Protein AF-A0A7J7P9K1-F1 (afdb_monomer)

Foldseek 3Di:
DDPPPPDPPPPPPPPDDPVVVCVVVVVVVVVVQVVCCVVPQARPVVRDHHPDDDDDDDPD

Mean predicted aligned error: 11.62 Å

pLDDT: mean 79.52, std 12.57, range [46.41, 91.19]

Nearest PDB structures (foldseek):
  6p8f-assembly1_C  TM=5.796E-01  e=7.917E-02  Homo sapiens
  6p8h-assembly1_C  TM=6.042E-01  e=1.833E-01  Homo sapiens
  1jsu-assembly1_C  TM=5.901E-01  e=1.252E-01  Homo sapiens
  8bya-assembly1_C  TM=6.196E-01  e=3.933E-01  Homo sapiens

Sequence (60 aa):
MDSTDKSNSCQKSKMPSNEEIDEFFAVAEKVEAKRFTEKFNYDVLKDVPLEGRYEWTASN

Radius of gyration: 22.11 Å; Cα contacts (8 Å, |Δi|>4): 30; chains: 1; bounding box: 32×26×69 Å

Structure (mmCIF, N/CA/C/O backbone):
data_AF-A0A7J7P9K1-F1
#
_entry.id   AF-A0A7J7P9K1-F1
#
loop_
_atom_site.group_PDB
_atom_site.id
_atom_site.type_symbol
_atom_site.label_atom_id
_atom_site.label_alt_id
_atom_site.label_comp_id
_atom_site.label_asym_id
_atom_site.label_entity_id
_atom_site.label_seq_id
_atom_site.pdbx_PDB_ins_code
_atom_site.Cartn_x
_atom_site.Cartn_y
_atom_site.Cartn_z
_atom_site.occupancy
_atom_site.B_iso_or_equiv
_atom_site.auth_seq_id
_atom_site.auth_comp_id
_atom_site.auth_asym_id
_atom_site.auth_atom_id
_atom_site.pdbx_PDB_model_num
ATOM 1 N N . MET A 1 1 ? -8.048 -17.531 54.330 1.00 56.84 1 MET A N 1
ATOM 2 C CA . MET A 1 1 ? -8.817 -17.311 53.093 1.00 56.84 1 MET A CA 1
ATOM 3 C C . MET A 1 1 ? -9.157 -15.839 53.006 1.00 56.84 1 MET A C 1
ATOM 5 O O . MET A 1 1 ? -9.952 -15.386 53.810 1.00 56.84 1 MET A O 1
ATOM 9 N N . ASP A 1 2 ? -8.543 -15.120 52.079 1.00 46.41 2 ASP A N 1
ATOM 10 C CA . ASP A 1 2 ? -9.187 -13.990 51.406 1.00 46.41 2 ASP A CA 1
ATOM 11 C C . ASP A 1 2 ? -8.512 -13.890 50.035 1.00 46.41 2 ASP A C 1
ATOM 13 O O . ASP A 1 2 ? -7.476 -13.254 49.855 1.00 46.41 2 ASP A O 1
ATOM 17 N N . SER A 1 3 ? -8.998 -14.715 49.105 1.00 55.75 3 SER A N 1
ATOM 18 C CA . SER A 1 3 ? -8.585 -14.659 47.706 1.00 55.75 3 SER A CA 1
ATOM 19 C C . SER A 1 3 ? -9.266 -13.449 47.095 1.00 55.75 3 SER A C 1
ATOM 21 O O . SER A 1 3 ? -10.450 -13.497 46.769 1.00 55.75 3 SER A O 1
ATOM 23 N N . THR A 1 4 ? -8.519 -12.365 46.939 1.00 56.69 4 THR A N 1
ATOM 24 C CA . THR A 1 4 ? -8.964 -11.212 46.164 1.00 56.69 4 THR A CA 1
ATOM 25 C C . THR A 1 4 ? -8.874 -11.553 44.677 1.00 56.69 4 THR A C 1
ATOM 27 O O . THR A 1 4 ? -7.846 -11.371 44.027 1.00 56.69 4 THR A O 1
ATOM 30 N N . ASP A 1 5 ? -9.983 -12.069 44.144 1.00 58.06 5 ASP A N 1
ATOM 31 C CA . ASP A 1 5 ? -10.312 -12.038 42.720 1.00 58.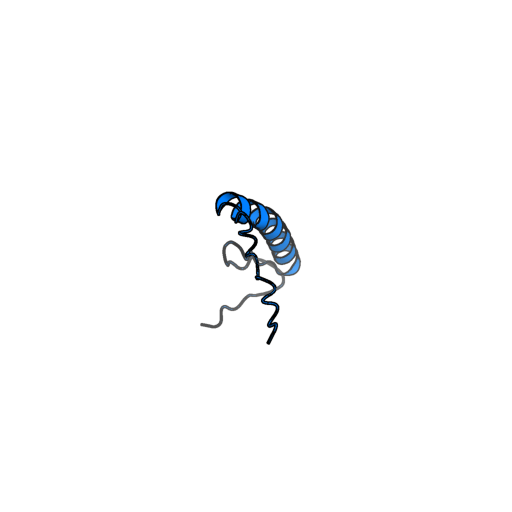06 5 ASP A CA 1
ATOM 32 C C . ASP A 1 5 ? -10.425 -10.566 42.300 1.00 58.06 5 ASP A C 1
ATOM 34 O O . ASP A 1 5 ? -11.450 -9.909 42.485 1.00 58.06 5 ASP A O 1
ATOM 38 N N . LYS A 1 6 ? -9.326 -9.996 41.797 1.00 62.81 6 LYS A N 1
ATOM 39 C CA . LYS A 1 6 ? -9.404 -8.761 41.019 1.00 62.81 6 LYS A CA 1
ATOM 40 C C . LYS A 1 6 ? -9.916 -9.145 39.646 1.00 62.81 6 LYS A C 1
ATOM 42 O O . LYS A 1 6 ? -9.160 -9.491 38.742 1.00 62.81 6 LYS A O 1
ATOM 47 N N . SER A 1 7 ? -11.233 -9.098 39.562 1.00 56.84 7 SER A N 1
ATOM 48 C CA . SER A 1 7 ? -12.048 -9.277 38.382 1.00 56.84 7 SER A CA 1
ATOM 49 C C . SER A 1 7 ? -11.393 -8.579 37.193 1.00 56.84 7 SER A C 1
ATOM 51 O O . SER A 1 7 ? -11.285 -7.351 37.158 1.00 56.84 7 SER A O 1
ATOM 53 N N . ASN A 1 8 ? -10.968 -9.372 36.210 1.00 63.25 8 ASN A N 1
ATOM 54 C CA . ASN A 1 8 ? -10.779 -8.903 34.847 1.00 63.25 8 ASN A CA 1
ATOM 55 C C . ASN A 1 8 ? -12.154 -8.428 34.365 1.00 63.25 8 ASN A C 1
ATOM 57 O O . ASN A 1 8 ? -12.911 -9.187 33.756 1.00 63.25 8 ASN A O 1
ATOM 61 N N . SER A 1 9 ? -12.517 -7.184 34.691 1.00 59.41 9 SER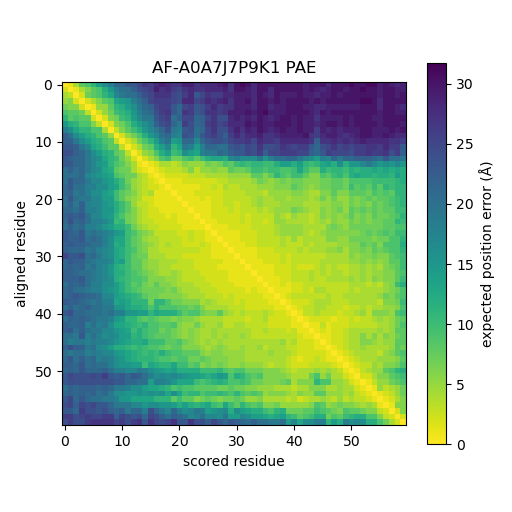 A N 1
ATOM 62 C CA . SER A 1 9 ? -13.622 -6.500 34.046 1.00 59.41 9 SER A CA 1
ATOM 63 C C . SER A 1 9 ? -13.185 -6.326 32.605 1.00 59.41 9 SER A C 1
ATOM 65 O O . SER A 1 9 ? -12.459 -5.407 32.244 1.00 59.41 9 SER A O 1
ATOM 67 N N . CYS A 1 10 ? -13.556 -7.322 31.803 1.00 56.22 10 CYS A N 1
ATOM 68 C CA . CYS A 1 10 ? -13.458 -7.321 30.365 1.00 56.22 10 CYS A CA 1
ATOM 69 C C . CYS A 1 10 ? -14.040 -5.989 29.901 1.00 56.22 10 CYS A C 1
ATOM 71 O O . CYS A 1 10 ? -15.260 -5.810 29.822 1.00 56.22 10 CYS A O 1
ATOM 73 N N . GLN A 1 11 ? -13.153 -5.018 29.679 1.00 60.62 11 GLN A N 1
ATOM 74 C CA . GLN A 1 11 ? -13.453 -3.850 28.894 1.00 60.62 11 GLN A CA 1
ATOM 75 C C . GLN A 1 11 ? -13.823 -4.449 27.550 1.00 60.62 11 GLN A C 1
ATOM 77 O O . GLN A 1 11 ? -12.950 -4.822 26.772 1.00 60.62 11 GLN A O 1
ATOM 82 N N . LYS A 1 12 ? -15.125 -4.624 27.309 1.00 60.75 12 LYS A N 1
ATOM 83 C CA . LYS A 1 12 ? -15.654 -4.787 25.962 1.00 60.75 12 LYS A CA 1
ATOM 84 C C . LYS A 1 12 ? -15.301 -3.487 25.263 1.00 60.75 12 LYS A C 1
ATOM 86 O O . LYS A 1 12 ? -16.094 -2.546 25.257 1.00 60.75 12 LYS A O 1
ATOM 91 N N . SER A 1 13 ? -14.064 -3.392 24.786 1.00 67.31 13 SER A N 1
ATOM 92 C CA . SER A 1 13 ? -13.657 -2.413 23.804 1.00 67.31 13 SER A CA 1
ATOM 93 C C . SER A 1 13 ? -14.732 -2.489 22.738 1.00 67.31 13 SER A C 1
ATOM 95 O O . SER A 1 13 ? -14.986 -3.571 22.204 1.00 67.31 13 SER A O 1
ATOM 97 N N . LYS A 1 14 ? -15.456 -1.386 22.523 1.00 73.88 14 LYS A N 1
ATOM 98 C CA . LYS A 1 14 ? -16.345 -1.283 21.371 1.00 73.88 14 LYS A CA 1
ATOM 99 C C . LYS A 1 14 ? -15.445 -1.538 20.174 1.00 73.88 14 LYS A C 1
ATOM 101 O O . LYS A 1 14 ? -14.602 -0.700 19.869 1.00 73.88 14 LYS A O 1
ATOM 106 N N . MET A 1 15 ? -15.530 -2.744 19.623 1.00 84.00 15 MET A N 1
ATOM 107 C CA . MET A 1 15 ? -14.791 -3.074 18.424 1.00 84.00 15 MET A CA 1
ATOM 108 C C . MET A 1 15 ? -15.299 -2.107 17.358 1.00 84.00 15 MET A C 1
ATOM 110 O O . MET A 1 15 ? -16.523 -1.986 17.224 1.00 84.00 15 MET A O 1
ATOM 114 N N . PRO A 1 16 ? -14.404 -1.372 16.680 1.00 83.81 16 PRO A N 1
ATOM 115 C CA . PRO A 1 16 ? -14.814 -0.590 15.530 1.00 83.81 16 PRO A CA 1
ATOM 116 C C . PRO A 1 16 ? -15.484 -1.518 14.514 1.00 83.81 16 PRO A C 1
ATOM 118 O O . PRO A 1 16 ? -15.213 -2.724 14.470 1.0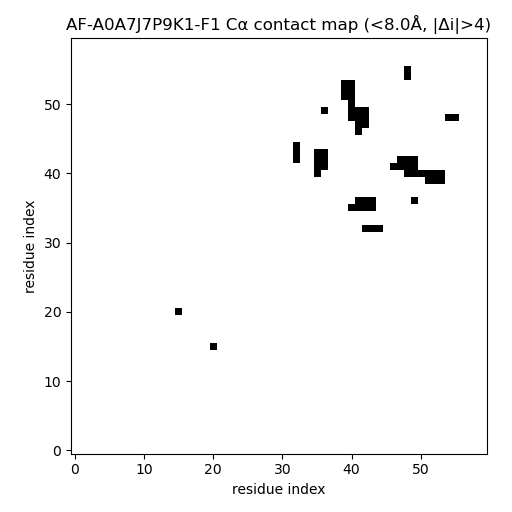0 83.81 16 PRO A O 1
ATOM 121 N N . SER A 1 17 ? -16.415 -0.965 13.749 1.00 89.06 17 SER A N 1
ATOM 122 C CA . SER A 1 17 ? -17.042 -1.683 12.646 1.00 89.06 17 SER A CA 1
ATOM 123 C C . SER A 1 17 ? -15.987 -2.090 11.617 1.00 89.06 17 SER A C 1
ATOM 125 O O . SER A 1 17 ? -14.932 -1.463 11.508 1.00 89.06 17 SER A O 1
ATOM 127 N N . ASN A 1 18 ? -16.267 -3.141 10.845 1.00 89.75 18 ASN A N 1
ATOM 128 C CA . ASN A 1 18 ? -15.350 -3.575 9.790 1.00 89.75 18 ASN A CA 1
ATOM 129 C C . ASN A 1 18 ? -15.046 -2.432 8.808 1.00 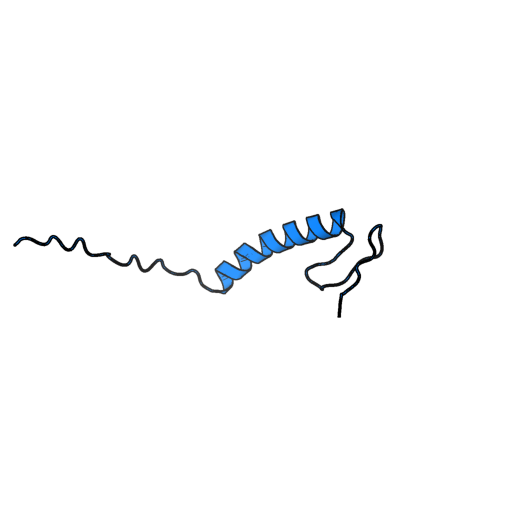89.75 18 ASN A C 1
ATOM 131 O O . ASN A 1 18 ? -13.907 -2.274 8.405 1.00 89.75 18 ASN A O 1
ATOM 135 N N . GLU A 1 19 ? -16.034 -1.585 8.513 1.00 91.00 19 GLU A N 1
ATOM 136 C CA . GLU A 1 19 ? -15.886 -0.417 7.638 1.00 91.00 19 GLU A CA 1
ATOM 137 C C . GLU A 1 19 ? -14.861 0.591 8.178 1.00 91.00 19 GLU A C 1
ATOM 139 O O . GLU A 1 19 ? -13.990 1.042 7.438 1.00 91.00 19 GLU A O 1
ATOM 144 N N . GLU A 1 20 ? -14.914 0.906 9.477 1.00 90.19 20 GLU A N 1
ATOM 145 C CA . GLU A 1 20 ? -13.948 1.808 10.122 1.00 90.19 20 GLU A CA 1
ATOM 146 C C . GLU A 1 20 ? -12.532 1.214 10.138 1.00 90.19 20 GLU A C 1
ATOM 148 O O . GLU A 1 20 ? -11.543 1.932 9.970 1.00 90.19 20 GLU A O 1
ATOM 153 N N . ILE A 1 21 ? -12.427 -0.101 10.345 1.00 90.75 21 ILE A N 1
ATOM 154 C CA . ILE A 1 21 ? -11.150 -0.821 10.324 1.00 90.75 21 ILE A CA 1
ATOM 155 C C . ILE A 1 21 ? -10.563 -0.810 8.907 1.00 90.75 21 ILE A C 1
ATOM 157 O O . ILE A 1 21 ? -9.389 -0.476 8.727 1.00 90.75 21 ILE A O 1
ATOM 161 N N . ASP A 1 22 ? -11.378 -1.129 7.906 1.00 90.44 22 ASP A N 1
ATOM 162 C CA . ASP A 1 22 ? -10.968 -1.182 6.506 1.00 90.44 22 ASP A CA 1
ATOM 163 C C . ASP A 1 22 ? -10.550 0.202 6.001 1.00 90.44 22 ASP A C 1
ATOM 165 O O . ASP A 1 22 ? -9.522 0.326 5.337 1.00 90.44 22 ASP A O 1
ATOM 169 N N . GLU A 1 23 ? -11.278 1.268 6.352 1.00 91.19 23 GLU A N 1
ATOM 170 C CA . GLU A 1 23 ? -10.910 2.636 5.971 1.00 91.19 23 GLU A CA 1
ATOM 171 C C . GLU A 1 23 ? -9.555 3.047 6.561 1.00 91.19 23 GLU A C 1
ATOM 173 O O . GLU A 1 23 ? -8.716 3.632 5.865 1.00 91.19 23 GLU A O 1
ATOM 178 N N . PHE A 1 24 ? -9.306 2.691 7.824 1.00 90.94 24 PHE A N 1
ATOM 179 C CA . PHE A 1 24 ? -8.033 2.955 8.484 1.00 90.94 24 PHE A CA 1
ATOM 180 C C . PHE A 1 24 ? -6.865 2.281 7.752 1.00 90.94 24 PHE A C 1
ATOM 182 O O . PHE A 1 24 ? -5.860 2.932 7.440 1.00 90.94 24 PHE A O 1
ATOM 189 N N . PHE A 1 25 ? -7.002 0.992 7.432 1.00 90.69 25 PHE A N 1
ATOM 190 C CA . PHE A 1 25 ? -5.953 0.256 6.734 1.00 90.69 25 PHE A CA 1
ATOM 191 C C . PHE A 1 25 ? -5.818 0.670 5.269 1.00 90.69 25 PHE A C 1
ATOM 193 O O . PHE A 1 25 ? -4.691 0.794 4.801 1.00 90.69 25 PHE A O 1
ATOM 200 N N . ALA A 1 26 ? -6.905 1.005 4.571 1.00 90.69 26 ALA A N 1
ATOM 201 C CA . ALA A 1 26 ? -6.871 1.406 3.164 1.00 90.69 26 ALA A CA 1
ATOM 202 C C . ALA A 1 26 ? -6.007 2.655 2.914 1.00 90.69 26 ALA A C 1
ATOM 204 O O . ALA A 1 26 ? -5.412 2.806 1.843 1.00 90.69 26 ALA A O 1
ATOM 205 N N . VAL A 1 27 ? -5.925 3.580 3.878 1.00 90.38 27 VAL A N 1
ATOM 206 C CA . VAL A 1 27 ? -5.030 4.744 3.776 1.00 90.38 27 VAL A CA 1
ATOM 207 C C . VAL A 1 27 ? -3.566 4.312 3.867 1.00 90.38 27 VAL A C 1
ATOM 209 O O . VAL A 1 27 ? -2.760 4.705 3.020 1.00 90.38 27 VAL A O 1
ATOM 212 N N . ALA A 1 28 ? -3.222 3.500 4.869 1.00 89.06 28 ALA A N 1
ATOM 213 C CA . ALA A 1 28 ? -1.860 3.012 5.075 1.00 89.06 28 ALA A CA 1
ATOM 214 C C . ALA A 1 28 ? -1.405 2.101 3.924 1.00 89.06 28 ALA A C 1
A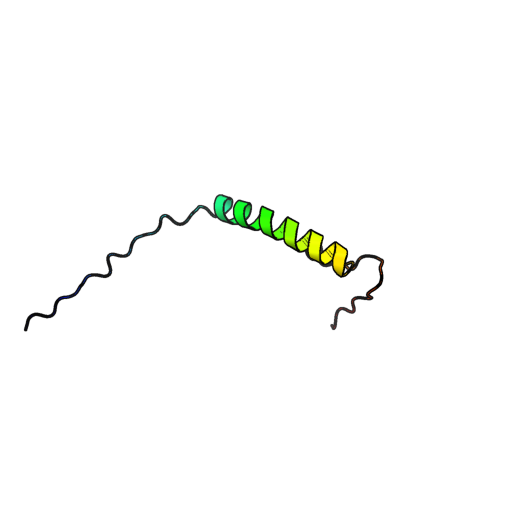TOM 216 O O . ALA A 1 28 ? -0.325 2.301 3.368 1.00 89.06 28 ALA A O 1
ATOM 217 N N . GLU A 1 29 ? -2.271 1.184 3.502 1.00 89.19 29 GLU A N 1
ATOM 218 C CA . GLU A 1 29 ? -2.049 0.244 2.409 1.00 89.19 29 GLU A CA 1
ATOM 219 C C . GLU A 1 29 ? -1.735 0.977 1.101 1.00 89.19 29 GLU A C 1
ATOM 221 O O . GLU A 1 29 ? -0.755 0.663 0.433 1.00 89.19 29 GLU A O 1
ATOM 226 N N . LYS A 1 30 ? -2.476 2.042 0.764 1.00 88.44 30 LYS A N 1
ATOM 227 C CA . LYS A 1 30 ? -2.179 2.865 -0.424 1.00 88.44 30 LYS A CA 1
ATOM 228 C C . LYS A 1 30 ? -0.813 3.543 -0.348 1.00 88.44 30 LYS A C 1
ATOM 230 O O . LYS A 1 30 ? -0.158 3.713 -1.377 1.00 88.44 30 LYS A O 1
ATOM 235 N N . VAL A 1 31 ? -0.395 3.990 0.836 1.00 90.62 31 VAL A N 1
ATOM 236 C CA . VAL A 1 31 ? 0.912 4.638 1.021 1.00 90.62 31 VAL A CA 1
ATOM 237 C C . VAL A 1 31 ? 2.039 3.618 0.886 1.00 90.62 31 VAL A C 1
ATOM 239 O O . VAL A 1 31 ? 3.024 3.890 0.198 1.00 90.62 31 VAL A O 1
ATOM 242 N N . GLU A 1 32 ? 1.900 2.449 1.505 1.00 88.81 32 GLU A N 1
ATOM 243 C CA . GLU A 1 32 ? 2.884 1.372 1.399 1.00 88.81 32 GLU A CA 1
ATOM 244 C C . GLU A 1 32 ? 2.956 0.797 -0.013 1.00 88.81 32 GLU A C 1
ATOM 246 O O . GLU A 1 32 ? 4.058 0.667 -0.546 1.00 88.81 32 GLU A O 1
ATOM 251 N N . ALA A 1 33 ? 1.812 0.565 -0.660 1.00 88.25 33 ALA A N 1
ATOM 252 C CA . ALA A 1 33 ? 1.746 0.113 -2.042 1.00 88.25 33 ALA A CA 1
ATOM 253 C C . ALA A 1 33 ? 2.501 1.070 -2.970 1.00 88.25 33 ALA A C 1
ATOM 255 O O . ALA A 1 33 ? 3.374 0.632 -3.711 1.00 88.25 33 ALA A O 1
ATOM 256 N N . LYS A 1 34 ? 2.274 2.390 -2.860 1.00 88.62 34 LYS A N 1
ATOM 257 C CA . LYS A 1 34 ? 3.017 3.391 -3.650 1.00 88.62 34 LYS A CA 1
ATOM 258 C C . LYS A 1 34 ? 4.523 3.320 -3.415 1.00 88.62 34 LYS A C 1
ATOM 260 O O . LYS A 1 34 ? 5.289 3.288 -4.375 1.00 88.62 34 LYS A O 1
ATOM 265 N N . ARG A 1 35 ? 4.954 3.256 -2.151 1.00 89.56 35 ARG A N 1
ATOM 266 C CA . ARG A 1 35 ? 6.380 3.141 -1.801 1.00 89.56 35 ARG A CA 1
ATOM 267 C C . ARG A 1 35 ? 7.003 1.869 -2.368 1.00 89.56 35 ARG A C 1
ATOM 269 O O . ARG A 1 35 ? 8.145 1.899 -2.825 1.00 89.56 35 ARG A O 1
ATOM 276 N N . PHE A 1 36 ? 6.266 0.761 -2.341 1.00 88.88 36 PHE A N 1
ATOM 277 C CA . PHE A 1 36 ? 6.724 -0.504 -2.894 1.00 88.88 36 PHE A CA 1
ATOM 278 C C . PHE A 1 36 ? 6.830 -0.419 -4.414 1.00 88.88 36 PHE A C 1
ATOM 280 O O . PHE A 1 36 ? 7.884 -0.716 -4.969 1.00 88.88 36 PHE A O 1
ATOM 287 N N . THR A 1 37 ? 5.797 0.090 -5.084 1.00 87.62 37 THR A N 1
ATOM 288 C CA . THR A 1 37 ? 5.776 0.278 -6.535 1.00 87.62 37 THR A CA 1
ATOM 289 C C . THR A 1 37 ? 6.923 1.159 -7.019 1.00 87.62 37 THR A C 1
ATOM 291 O O . THR A 1 37 ? 7.631 0.767 -7.943 1.00 87.62 37 THR A O 1
ATOM 294 N N . GLU A 1 38 ? 7.189 2.288 -6.361 1.00 86.12 38 GLU A N 1
ATOM 295 C CA . GLU A 1 38 ? 8.313 3.173 -6.697 1.00 86.12 38 GLU A CA 1
ATOM 296 C C . GLU A 1 38 ? 9.679 2.502 -6.495 1.00 86.12 38 GLU A C 1
ATOM 298 O O . GLU A 1 38 ? 10.618 2.728 -7.262 1.00 86.12 38 GLU A O 1
ATOM 303 N N . LYS A 1 39 ? 9.819 1.672 -5.456 1.00 88.00 39 LYS A N 1
ATOM 304 C CA . LYS A 1 39 ? 11.095 1.028 -5.132 1.00 88.00 39 LYS A CA 1
ATOM 305 C C . LYS A 1 39 ? 11.387 -0.184 -6.013 1.00 88.00 39 LYS A C 1
ATOM 307 O O . LYS A 1 39 ? 12.546 -0.421 -6.365 1.00 88.00 39 LYS A O 1
ATOM 312 N N . PHE A 1 40 ? 10.351 -0.951 -6.320 1.00 86.38 40 PHE A N 1
ATOM 313 C CA . PHE A 1 40 ? 10.452 -2.316 -6.815 1.00 86.38 40 PHE A CA 1
ATOM 314 C C . PHE A 1 40 ? 9.822 -2.535 -8.188 1.00 86.38 40 PHE A C 1
ATOM 316 O O . PHE A 1 40 ? 10.086 -3.570 -8.796 1.00 86.38 40 PHE A O 1
ATOM 323 N N . ASN A 1 41 ? 9.090 -1.556 -8.725 1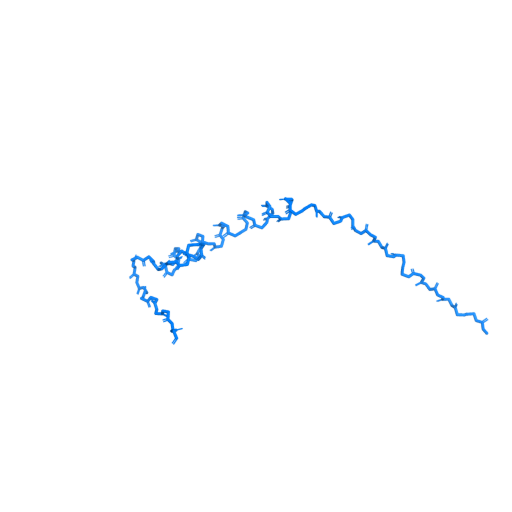.00 88.62 41 ASN A N 1
ATOM 324 C CA . ASN A 1 41 ? 8.322 -1.695 -9.965 1.00 88.62 41 ASN A CA 1
ATOM 325 C C . ASN A 1 41 ? 7.332 -2.866 -9.844 1.00 88.62 41 ASN A C 1
ATOM 327 O O . ASN A 1 41 ? 7.258 -3.723 -10.710 1.00 88.62 41 ASN A O 1
ATOM 331 N N . TYR A 1 42 ? 6.617 -2.945 -8.722 1.00 87.44 42 TYR A N 1
ATOM 332 C CA . TYR A 1 42 ? 5.622 -3.987 -8.470 1.00 87.44 42 TYR A CA 1
ATOM 333 C C . TYR A 1 42 ? 4.372 -3.376 -7.850 1.00 87.44 42 TYR A C 1
ATOM 335 O O . TYR A 1 42 ? 4.460 -2.595 -6.897 1.00 87.44 42 TYR A O 1
ATOM 343 N N . ASP A 1 43 ? 3.212 -3.716 -8.392 1.00 86.38 43 ASP A N 1
ATOM 344 C CA . ASP A 1 43 ? 1.913 -3.328 -7.858 1.00 86.38 43 ASP A CA 1
ATOM 345 C C . ASP A 1 43 ? 1.409 -4.461 -6.955 1.00 86.38 43 ASP A C 1
ATOM 347 O O . ASP A 1 43 ? 0.845 -5.445 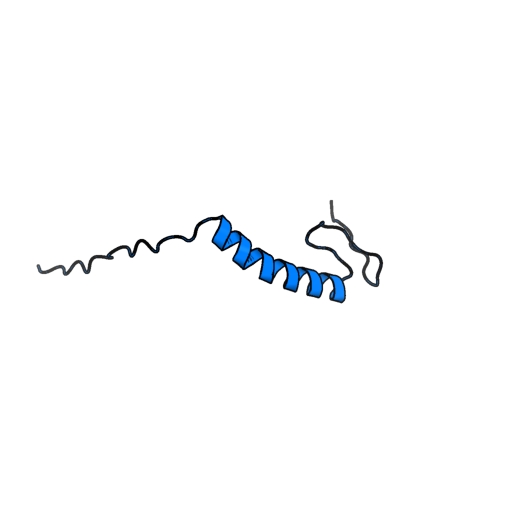-7.427 1.00 86.38 43 ASP A O 1
ATOM 351 N N . VAL A 1 44 ? 1.636 -4.323 -5.645 1.00 85.38 44 VAL A N 1
ATOM 352 C CA . VAL A 1 44 ? 1.233 -5.318 -4.631 1.00 85.38 44 VAL A CA 1
ATOM 353 C C . VAL A 1 44 ? -0.282 -5.454 -4.488 1.00 85.38 44 VAL A C 1
ATOM 355 O O . VAL A 1 44 ? -0.748 -6.485 -4.022 1.00 85.38 44 VAL A O 1
ATOM 358 N N . LEU A 1 45 ? -1.059 -4.443 -4.896 1.00 84.62 45 LEU A N 1
ATOM 359 C CA . LEU A 1 45 ? -2.522 -4.485 -4.807 1.00 84.62 45 LEU A CA 1
ATOM 360 C C . LEU A 1 45 ? -3.126 -5.327 -5.926 1.00 84.62 45 LEU A C 1
ATOM 362 O O . LEU A 1 45 ? -4.148 -5.983 -5.742 1.00 84.62 45 LEU A O 1
ATOM 366 N N . LYS A 1 46 ? -2.510 -5.272 -7.105 1.00 84.31 46 LYS A N 1
ATOM 367 C CA . LYS A 1 46 ? -2.920 -6.063 -8.270 1.00 84.31 46 LYS A CA 1
ATOM 368 C C . LYS A 1 46 ? -2.136 -7.358 -8.414 1.00 84.31 46 LYS A C 1
ATOM 370 O O . LYS A 1 46 ? -2.468 -8.146 -9.291 1.00 84.31 46 LYS A O 1
ATOM 375 N N . ASP A 1 47 ? -1.118 -7.536 -7.579 1.00 85.06 47 ASP A N 1
ATOM 376 C CA . ASP A 1 47 ? -0.160 -8.631 -7.641 1.00 85.06 47 ASP A CA 1
ATOM 377 C C . ASP A 1 47 ? 0.468 -8.767 -9.038 1.00 85.06 47 ASP A C 1
ATOM 379 O O . ASP A 1 47 ? 0.533 -9.846 -9.624 1.00 85.06 47 ASP A O 1
ATOM 383 N N . VAL A 1 48 ? 0.880 -7.630 -9.614 1.00 83.69 48 VAL A N 1
ATOM 384 C CA . VAL A 1 48 ? 1.506 -7.591 -10.942 1.00 83.69 48 VAL A CA 1
ATOM 385 C C . VAL A 1 48 ? 2.854 -6.880 -10.911 1.00 83.69 48 VAL A C 1
ATOM 387 O O . VAL A 1 48 ? 2.972 -5.781 -10.355 1.00 83.69 48 VAL A O 1
ATOM 390 N N . PRO A 1 49 ? 3.879 -7.445 -11.567 1.00 88.38 49 PRO A N 1
ATOM 391 C CA . PRO A 1 49 ? 5.091 -6.702 -11.841 1.00 88.38 49 PRO A CA 1
ATOM 392 C C . PRO A 1 49 ? 4.836 -5.621 -12.882 1.00 88.38 49 PRO A C 1
ATOM 394 O O . PRO A 1 49 ? 4.116 -5.817 -13.860 1.00 88.38 49 PRO A O 1
ATOM 397 N N . LEU A 1 50 ? 5.457 -4.471 -12.666 1.00 84.69 50 LEU A N 1
ATOM 398 C CA . LEU A 1 50 ? 5.519 -3.384 -13.625 1.00 84.69 50 LEU A CA 1
ATOM 399 C C . LEU A 1 50 ? 6.866 -3.414 -14.341 1.00 84.69 50 LEU A C 1
ATOM 401 O O . LEU A 1 50 ? 7.877 -3.874 -13.808 1.00 84.69 50 LEU A O 1
ATOM 405 N N . GLU A 1 51 ? 6.878 -2.879 -15.556 1.00 77.31 51 GLU A N 1
ATOM 406 C CA . GLU A 1 51 ? 8.107 -2.723 -16.324 1.00 77.31 51 GLU A CA 1
ATOM 407 C C . GLU A 1 51 ? 9.089 -1.821 -15.569 1.00 77.31 51 GLU A C 1
ATOM 409 O O . GLU A 1 51 ? 8.765 -0.696 -15.180 1.00 77.31 51 GLU A O 1
ATOM 414 N N . GLY A 1 52 ? 10.303 -2.319 -15.338 1.00 79.25 52 GLY A N 1
ATOM 415 C CA . GLY A 1 52 ? 11.292 -1.592 -14.561 1.00 79.25 52 GLY A CA 1
ATOM 416 C C . GLY A 1 52 ? 12.589 -2.359 -14.357 1.00 79.25 52 GLY A C 1
ATOM 417 O O . GLY A 1 52 ? 12.962 -3.218 -15.149 1.00 79.25 52 GLY A O 1
ATOM 418 N N . ARG A 1 53 ? 13.322 -2.011 -13.294 1.00 82.38 53 ARG A N 1
ATOM 419 C CA . ARG A 1 53 ? 14.671 -2.559 -13.056 1.00 82.38 53 ARG A CA 1
ATOM 420 C C . ARG A 1 53 ? 14.705 -3.985 -12.518 1.00 82.38 53 ARG A C 1
ATOM 422 O O . ARG A 1 53 ? 15.767 -4.597 -12.562 1.00 82.38 53 ARG A O 1
ATOM 429 N N . TYR A 1 54 ? 13.604 -4.471 -11.959 1.00 81.75 54 TYR A N 1
ATOM 430 C CA . TYR A 1 54 ? 13.539 -5.794 -11.350 1.00 81.75 54 TYR A CA 1
ATOM 431 C C . TYR A 1 54 ? 12.555 -6.660 -12.125 1.00 81.75 54 TYR A C 1
ATOM 433 O O . TYR A 1 54 ? 11.439 -6.229 -12.399 1.00 81.75 54 TYR A O 1
ATOM 441 N N . GLU A 1 55 ? 12.980 -7.876 -12.449 1.00 80.25 55 GLU A N 1
ATOM 442 C CA . GLU A 1 55 ? 12.134 -8.902 -13.047 1.00 80.25 55 GLU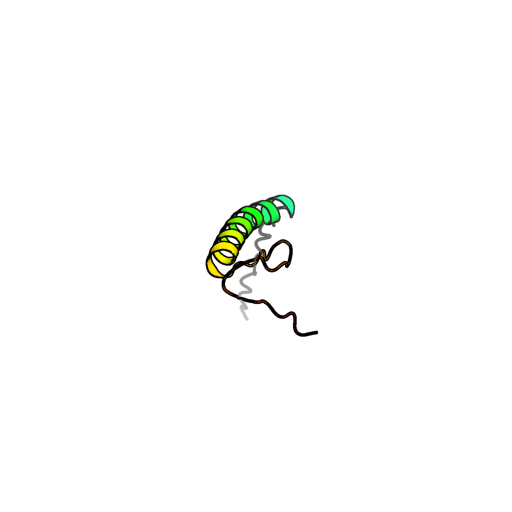 A CA 1
ATOM 443 C C . GLU A 1 55 ? 11.621 -9.807 -11.926 1.00 80.25 55 GLU A C 1
ATOM 445 O O . GLU A 1 55 ? 12.396 -10.488 -11.250 1.00 80.25 55 GLU A O 1
ATOM 450 N N . TRP A 1 56 ? 10.314 -9.759 -11.677 1.00 84.12 56 TRP A N 1
ATOM 451 C CA . TRP A 1 56 ? 9.679 -10.577 -10.651 1.00 84.12 56 TRP A CA 1
ATOM 452 C C . TRP A 1 56 ? 9.348 -11.941 -11.239 1.00 84.12 56 TRP A C 1
ATOM 454 O O . TRP A 1 56 ? 8.594 -12.043 -12.203 1.00 84.12 56 TRP A O 1
ATOM 464 N N . THR A 1 57 ? 9.906 -12.994 -10.650 1.00 77.75 57 THR A N 1
ATOM 465 C CA . THR A 1 57 ? 9.588 -14.376 -11.012 1.00 77.75 57 THR A CA 1
ATOM 466 C C . THR A 1 57 ? 8.658 -14.945 -9.950 1.00 77.75 57 THR A C 1
ATOM 468 O O . THR A 1 57 ? 9.021 -15.057 -8.780 1.00 77.75 57 THR A O 1
ATOM 471 N N . ALA A 1 58 ? 7.427 -15.270 -10.343 1.00 73.56 58 ALA A N 1
ATOM 472 C CA . ALA A 1 58 ? 6.535 -16.036 -9.488 1.00 73.56 58 ALA A CA 1
ATOM 473 C C . ALA A 1 58 ? 7.043 -17.482 -9.469 1.00 73.56 58 ALA A C 1
ATOM 475 O O . ALA A 1 58 ? 6.938 -18.204 -10.461 1.00 73.56 58 ALA A O 1
ATOM 476 N N . SER A 1 59 ? 7.660 -17.885 -8.361 1.00 69.81 59 SER A N 1
ATOM 477 C CA . SER A 1 59 ? 8.038 -19.278 -8.132 1.00 69.81 59 SER A CA 1
ATOM 478 C C . SER A 1 59 ? 6.759 -20.105 -7.976 1.00 69.81 59 SER A C 1
ATOM 480 O O . SER A 1 59 ? 6.090 -20.000 -6.950 1.00 69.81 59 SER A O 1
ATOM 482 N N . ASN A 1 60 ? 6.404 -20.865 -9.014 1.00 59.16 60 ASN A N 1
ATOM 483 C CA . ASN A 1 60 ? 5.263 -21.786 -9.042 1.00 59.16 60 ASN A CA 1
ATOM 484 C C . ASN A 1 60 ? 5.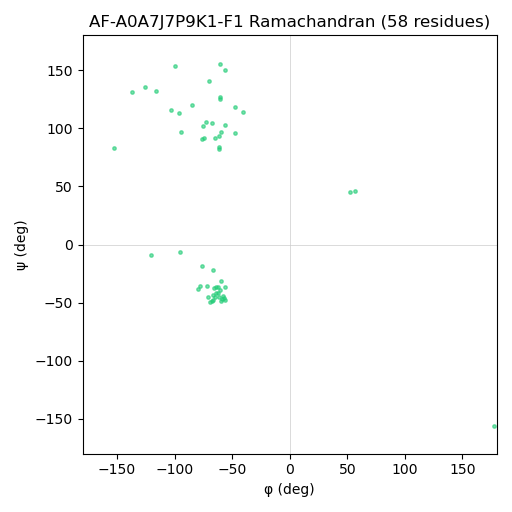591 -23.130 -8.386 1.00 59.16 60 ASN A C 1
ATOM 486 O O . ASN A 1 60 ? 6.640 -23.708 -8.750 1.00 59.16 60 ASN A O 1
#

Organism: NCBI:txid39325

InterPro domains:
  IPR003175 Cyclin-dependent kinase inhibitor domain [PF02234] (14-57)
  IPR044275 Cyclin-dependent kinase inhibitor, plant [PTHR46776] (6-57)
  IPR044898 Cyclin-dependent kinase inhibitor domain superfamily [G3DSA:4.10.365.10] (5-60)

Secondary structure (DSSP, 8-state):
--------------PPPHHHHHHHHHHHHHHHHHHHHHHHSEETTTTEEPSSS-------

Solvent-accessible surface area (backbone atoms only — not comparable to full-atom values): 3969 Å² total; per-residue (Å²): 139,83,83,81,79,77,72,82,75,75,73,76,67,78,71,74,52,70,67,60,52,50,54,59,46,52,56,54,50,55,54,51,38,50,54,43,26,76,74,50,25,30,40,71,89,76,72,40,75,37,93,63,96,47,86,80,76,84,88,125